Protein AF-A0A8X6SKJ2-F1 (afdb_monomer_lite)

Secondary structure (DSSP, 8-state):
-PPPTT--------HHHHHHT--GGGTT--HHHHHHHEEE-TTS-EEE-SSPPPP------TTT-HHHHHHHHHHHHS--S-IIIIIIGGGHHHHHHHHHHHHHHHHHHTT-----HHHHHHHHHHHTTTT-S---S--------PPPPPTTGGGTT-S--

Sequence (161 aa):
MGIGEDSTNIWRDNWFDKYEKRHQDLNDVTLAQFVANYTVKNDGSYSLRKKPRIIRYRKFDMAQDLNEYKREMVSLHFPFRNEDAEILSELKFIQIYDENENLILSRRKDFESNLDIRKTIEICRCLCRDDDILDNENDQEAANRYPEPDPYQKFISKRES

Organism: Trichonephila clavipes (NCBI:txid2585209)

Radius of gyration: 26.62 Å; chains: 1; bounding box: 74×49×71 Å

Foldseek 3Di:
DDDDPPPPVPPDDDLLSLLLPADPVCQFPASQRCQFFWDQDPVRDIDGDPGGDQDDDDPDDCVPCVLVVLLVLCNGQPGDNHCVPCCVPPNNSVVVCVVCVVSSVVSVVVNDDPPPVVVVVVVVVVVVVVVPPDDDDDDPDPDDDDDDDDPCPVVVPPPDD

pLDDT: mean 79.49, std 17.99, range [36.12, 98.12]

Structure (mmCIF, N/CA/C/O backbone):
data_AF-A0A8X6SKJ2-F1
#
_entry.id   AF-A0A8X6SKJ2-F1
#
loop_
_atom_site.group_PDB
_atom_site.id
_atom_site.type_symbol
_atom_site.label_atom_id
_atom_site.label_alt_id
_atom_site.label_comp_id
_atom_site.label_asym_id
_atom_site.label_entity_id
_atom_site.label_seq_id
_atom_site.pdbx_PDB_ins_code
_atom_site.Cartn_x
_atom_site.Cartn_y
_atom_site.Cartn_z
_atom_site.occupancy
_atom_site.B_iso_or_equiv
_atom_site.auth_seq_id
_atom_site.auth_comp_id
_atom_site.auth_asym_id
_atom_site.auth_atom_id
_atom_site.pdbx_PDB_model_num
ATOM 1 N N . MET A 1 1 ? -44.818 -10.008 -7.808 1.00 39.59 1 MET A N 1
ATOM 2 C CA . MET A 1 1 ? -43.944 -9.169 -8.651 1.00 39.59 1 MET A CA 1
ATOM 3 C C . MET A 1 1 ? -42.536 -9.699 -8.444 1.00 39.59 1 MET A C 1
ATOM 5 O O . MET A 1 1 ? -41.985 -9.501 -7.370 1.00 39.59 1 MET A O 1
ATOM 9 N N . GLY A 1 2 ? -42.071 -10.552 -9.359 1.00 45.00 2 GLY A N 1
ATOM 10 C CA . GLY A 1 2 ? -40.791 -11.253 -9.237 1.00 45.00 2 GLY A CA 1
ATOM 11 C C . GLY A 1 2 ? -39.638 -10.289 -9.478 1.00 45.00 2 GLY A C 1
ATOM 12 O O . GLY A 1 2 ? -39.685 -9.496 -10.416 1.00 45.00 2 GLY A O 1
ATOM 13 N N . ILE A 1 3 ? -38.642 -10.325 -8.601 1.00 49.44 3 ILE A N 1
ATOM 14 C CA . ILE A 1 3 ? -37.379 -9.614 -8.783 1.00 49.44 3 ILE A CA 1
ATOM 15 C C . ILE A 1 3 ? -36.667 -10.347 -9.924 1.00 49.44 3 ILE A C 1
ATOM 17 O O . ILE A 1 3 ? -36.439 -11.548 -9.813 1.00 49.44 3 ILE A O 1
ATOM 21 N N . GLY A 1 4 ? -36.424 -9.663 -11.043 1.00 49.31 4 GLY A N 1
ATOM 22 C CA . GLY A 1 4 ? -35.822 -10.267 -12.230 1.00 49.31 4 GLY A CA 1
ATOM 23 C C . GLY A 1 4 ? -34.482 -10.931 -11.909 1.00 49.31 4 GLY A C 1
ATOM 24 O O . GLY A 1 4 ? -33.598 -10.301 -11.330 1.00 49.31 4 GLY A O 1
ATOM 25 N N . GLU A 1 5 ? -34.344 -12.191 -12.317 1.00 53.31 5 GLU A N 1
ATOM 26 C CA . GLU A 1 5 ? -33.150 -13.039 -12.177 1.00 53.31 5 GLU A CA 1
ATOM 27 C C . GLU A 1 5 ? -31.966 -12.606 -13.072 1.00 53.31 5 GLU A C 1
ATOM 29 O O . GLU A 1 5 ? -30.976 -13.320 -13.169 1.00 53.31 5 GLU A O 1
ATOM 34 N N . ASP A 1 6 ? -32.010 -11.410 -13.669 1.00 49.75 6 ASP A N 1
ATOM 35 C CA . ASP A 1 6 ? -30.975 -10.886 -14.576 1.00 49.75 6 ASP A CA 1
ATOM 36 C C . ASP A 1 6 ? -30.078 -9.814 -13.939 1.00 49.75 6 ASP A C 1
ATOM 38 O O . ASP A 1 6 ? -29.406 -9.041 -14.631 1.00 49.75 6 ASP A O 1
ATOM 42 N N . SER A 1 7 ? -30.016 -9.744 -12.607 1.00 44.91 7 SER A N 1
ATOM 43 C CA . SER A 1 7 ? -29.052 -8.862 -11.946 1.00 44.91 7 SER A CA 1
ATOM 44 C C . SER A 1 7 ? -27.654 -9.478 -12.036 1.00 44.91 7 SER A C 1
ATOM 46 O O . SER A 1 7 ? -27.159 -10.120 -11.109 1.00 44.91 7 SER A O 1
ATOM 48 N N . THR A 1 8 ? -27.005 -9.293 -13.188 1.00 43.97 8 THR A N 1
ATOM 49 C CA . THR A 1 8 ? -25.594 -9.628 -13.405 1.00 43.97 8 THR A CA 1
ATOM 50 C C . THR A 1 8 ? -24.741 -8.592 -12.675 1.00 43.97 8 THR A C 1
ATOM 52 O O . THR A 1 8 ? -24.079 -7.741 -13.265 1.00 43.97 8 THR A O 1
ATOM 55 N N . ASN A 1 9 ? -24.796 -8.634 -11.352 1.00 47.47 9 ASN A N 1
ATOM 56 C CA . ASN A 1 9 ? -23.970 -7.840 -10.465 1.00 47.47 9 ASN A CA 1
ATOM 57 C C . ASN A 1 9 ? -22.545 -8.416 -10.513 1.00 47.47 9 ASN A C 1
ATOM 59 O O . ASN A 1 9 ? -22.114 -9.138 -9.616 1.00 47.47 9 ASN A O 1
ATOM 63 N N . ILE A 1 10 ? -21.813 -8.143 -11.603 1.00 56.91 10 ILE A N 1
ATOM 64 C CA . ILE A 1 10 ? -20.397 -8.505 -11.754 1.00 56.91 10 ILE A CA 1
ATOM 65 C C . ILE A 1 10 ? -19.558 -7.546 -10.895 1.00 56.91 10 ILE A C 1
ATOM 67 O O . ILE A 1 10 ? -18.749 -6.771 -11.404 1.00 56.91 10 ILE A O 1
ATOM 71 N N . TRP A 1 11 ? -19.750 -7.574 -9.578 1.00 61.09 11 TRP A N 1
ATOM 72 C CA . TRP A 1 11 ? -18.826 -6.946 -8.642 1.00 61.09 11 TRP A CA 1
ATOM 73 C C . TRP A 1 11 ? -17.538 -7.765 -8.679 1.00 61.09 11 TRP A C 1
ATOM 75 O O . TRP A 1 11 ? -17.450 -8.848 -8.104 1.00 61.09 11 TRP A O 1
ATOM 85 N N . ARG A 1 12 ? -16.543 -7.305 -9.443 1.00 71.19 12 ARG A N 1
ATOM 86 C CA . ARG A 1 12 ? -15.200 -7.878 -9.355 1.00 71.19 12 ARG A CA 1
ATOM 87 C C . ARG A 1 12 ? -14.496 -7.229 -8.180 1.00 71.19 12 ARG A C 1
ATOM 89 O O . ARG A 1 12 ? -14.238 -6.032 -8.234 1.00 71.19 12 ARG A O 1
ATOM 96 N N . ASP A 1 13 ? -14.118 -8.050 -7.207 1.00 81.75 13 ASP A N 1
ATOM 97 C CA . ASP A 1 13 ? -13.239 -7.647 -6.113 1.00 81.75 13 ASP A CA 1
ATOM 98 C C . ASP A 1 13 ? -12.029 -6.870 -6.658 1.00 81.75 13 ASP A C 1
ATOM 100 O O . ASP A 1 13 ? -11.273 -7.357 -7.526 1.00 81.75 13 ASP A O 1
ATOM 104 N N . ASN A 1 14 ? -11.849 -5.657 -6.145 1.00 86.88 14 ASN A N 1
ATOM 105 C CA . ASN A 1 14 ? -10.694 -4.823 -6.419 1.00 86.88 14 ASN A CA 1
ATOM 106 C C . ASN A 1 14 ? -9.454 -5.379 -5.673 1.00 86.88 14 ASN A C 1
ATOM 108 O O . ASN A 1 14 ? -9.468 -6.475 -5.102 1.00 86.88 14 ASN A O 1
ATOM 112 N N . TRP A 1 15 ? -8.320 -4.680 -5.752 1.00 88.75 15 TRP A N 1
ATOM 113 C CA . TRP A 1 15 ? -7.093 -5.142 -5.092 1.00 88.75 15 TRP A CA 1
ATOM 114 C C . TRP A 1 15 ? -7.124 -5.018 -3.566 1.00 88.75 15 TRP A C 1
ATOM 116 O O . TRP A 1 15 ? -6.500 -5.851 -2.913 1.00 88.75 15 TRP A O 1
ATOM 126 N N . PHE A 1 16 ? -7.859 -4.049 -3.020 1.00 90.81 16 PHE A N 1
ATOM 127 C CA . PHE A 1 16 ? -8.096 -3.906 -1.584 1.00 90.81 16 PHE A CA 1
ATOM 128 C C . PHE A 1 16 ? -8.965 -5.055 -1.082 1.00 90.81 16 PHE A C 1
ATOM 130 O O . PHE A 1 16 ? -8.524 -5.787 -0.208 1.00 90.81 16 PHE A O 1
ATOM 137 N N . ASP A 1 17 ? -10.098 -5.334 -1.732 1.00 91.25 17 ASP A N 1
ATOM 138 C CA . ASP A 1 17 ? -10.998 -6.433 -1.353 1.00 91.25 17 ASP A CA 1
ATOM 139 C C . ASP A 1 17 ? -10.249 -7.774 -1.275 1.00 91.25 17 ASP A C 1
ATOM 141 O O . ASP A 1 17 ? -10.396 -8.547 -0.327 1.00 91.25 17 ASP A O 1
ATOM 145 N N . LYS A 1 18 ? -9.388 -8.043 -2.266 1.00 90.88 18 LYS A N 1
ATOM 146 C CA . LYS A 1 18 ? -8.534 -9.242 -2.300 1.00 90.88 18 LYS A CA 1
ATOM 147 C C . LYS A 1 18 ? -7.482 -9.248 -1.200 1.00 90.88 18 LYS A C 1
ATOM 149 O O . LYS A 1 18 ? -7.157 -10.307 -0.672 1.00 90.88 18 LYS A O 1
ATOM 154 N N . TYR A 1 19 ? -6.914 -8.089 -0.897 1.00 93.94 19 TYR A N 1
ATOM 155 C CA . TYR A 1 19 ? -5.900 -7.946 0.133 1.00 93.94 19 TYR A CA 1
ATOM 156 C C . TYR A 1 19 ? -6.494 -8.092 1.538 1.00 93.94 19 TYR A C 1
ATOM 158 O O . TYR A 1 19 ? -5.905 -8.775 2.371 1.00 93.94 19 TYR A O 1
ATOM 166 N N . GLU A 1 20 ? -7.671 -7.540 1.816 1.00 93.38 20 GLU A N 1
ATOM 167 C CA . GLU A 1 20 ? -8.330 -7.679 3.120 1.00 93.38 20 GLU A CA 1
ATOM 168 C C . GLU A 1 20 ? -8.758 -9.135 3.380 1.00 93.38 20 GLU A C 1
ATOM 170 O O . GLU A 1 20 ? -8.517 -9.682 4.461 1.00 93.38 20 GLU A O 1
ATOM 175 N N . LYS A 1 21 ? -9.255 -9.826 2.340 1.00 90.69 21 LYS A N 1
ATOM 176 C CA . LYS A 1 21 ? -9.635 -11.254 2.364 1.00 90.69 21 LYS A CA 1
ATOM 177 C C . LYS A 1 21 ? -8.447 -12.233 2.282 1.00 90.69 21 LYS A C 1
ATOM 179 O O . LYS A 1 21 ? -8.655 -13.441 2.149 1.00 90.69 21 LYS A O 1
ATOM 184 N N . ARG A 1 22 ? -7.193 -11.761 2.316 1.00 91.75 22 ARG A N 1
ATOM 185 C CA . ARG A 1 22 ? -6.000 -12.624 2.165 1.00 91.75 22 ARG A CA 1
ATOM 186 C C . ARG A 1 22 ? -5.871 -13.662 3.286 1.00 91.75 22 ARG A C 1
ATOM 188 O O . ARG A 1 22 ? -6.356 -13.449 4.394 1.00 91.75 22 ARG A O 1
ATOM 195 N N . HIS A 1 23 ? -5.156 -14.762 3.042 1.00 90.50 23 HIS A N 1
ATOM 196 C CA . HIS A 1 23 ? -4.894 -15.766 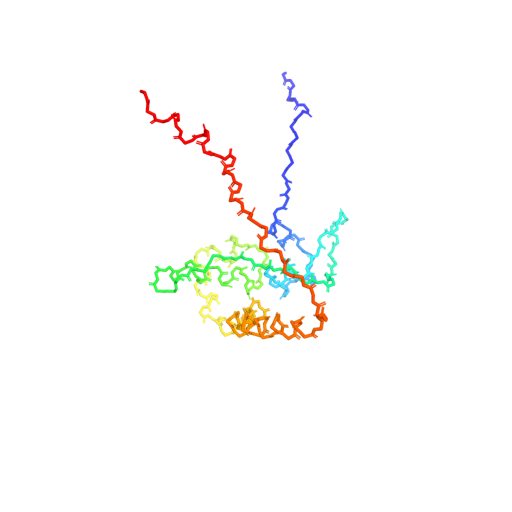4.086 1.00 90.50 23 HIS A CA 1
ATOM 197 C C . HIS A 1 23 ? -4.055 -15.186 5.243 1.00 90.50 23 HIS A C 1
ATOM 199 O O . HIS A 1 23 ? -3.348 -14.193 5.059 1.00 90.50 23 HIS A O 1
ATOM 205 N N . GLN A 1 24 ? -4.136 -15.780 6.438 1.00 88.69 24 GLN A N 1
ATOM 206 C CA . GLN A 1 24 ? -3.433 -15.295 7.639 1.00 88.69 24 GLN A CA 1
ATOM 207 C C . GLN A 1 24 ? -1.909 -15.300 7.486 1.00 88.69 24 GLN A C 1
ATOM 209 O O . GLN A 1 24 ? -1.252 -14.379 7.960 1.00 88.69 24 GLN A O 1
ATOM 214 N N . ASP A 1 25 ? -1.366 -16.236 6.708 1.00 90.19 25 ASP A N 1
ATOM 215 C CA . ASP A 1 25 ? 0.076 -16.327 6.426 1.00 90.19 25 ASP A CA 1
ATOM 216 C C . ASP A 1 25 ? 0.636 -15.106 5.677 1.00 90.19 25 ASP A C 1
ATOM 218 O O . ASP A 1 25 ? 1.845 -14.919 5.600 1.00 90.19 25 ASP A O 1
ATOM 222 N N . LEU A 1 26 ? -0.236 -14.266 5.106 1.00 91.31 26 LEU A N 1
ATOM 223 C CA . LEU A 1 26 ? 0.135 -13.041 4.397 1.00 91.31 26 LEU A CA 1
ATOM 224 C C . LEU A 1 26 ? -0.105 -11.779 5.243 1.00 91.31 26 LEU A C 1
ATOM 226 O O . LEU A 1 26 ? -0.179 -10.685 4.687 1.00 91.31 26 LEU A O 1
ATOM 230 N N . ASN A 1 27 ? -0.255 -11.903 6.567 1.00 92.12 27 ASN A N 1
ATOM 231 C CA . ASN A 1 27 ? -0.483 -10.770 7.474 1.00 92.12 27 ASN A CA 1
ATOM 232 C C . ASN A 1 27 ? 0.588 -9.683 7.355 1.00 92.12 27 ASN A C 1
ATOM 234 O O . ASN A 1 27 ? 0.232 -8.511 7.255 1.00 92.12 27 ASN A O 1
ATOM 238 N N . ASP A 1 28 ? 1.857 -10.082 7.281 1.00 93.50 28 ASP A N 1
ATOM 239 C CA . ASP A 1 28 ? 3.005 -9.166 7.297 1.00 93.50 28 ASP A CA 1
ATOM 240 C C . ASP A 1 28 ? 3.326 -8.547 5.927 1.00 93.50 28 ASP A C 1
ATOM 242 O O . ASP A 1 28 ? 4.202 -7.688 5.809 1.00 93.50 28 ASP A O 1
ATOM 246 N N . VAL A 1 29 ? 2.626 -8.981 4.876 1.00 94.62 29 VAL A N 1
ATOM 247 C CA . VAL A 1 29 ? 2.800 -8.473 3.514 1.00 94.62 29 VAL A CA 1
ATOM 248 C C . VAL A 1 29 ? 2.011 -7.179 3.365 1.00 94.62 29 VAL A C 1
ATOM 250 O O . VAL A 1 29 ? 0.829 -7.143 3.694 1.00 94.62 29 VAL A O 1
ATOM 253 N N . THR A 1 30 ? 2.637 -6.131 2.825 1.00 96.50 30 THR A N 1
ATOM 254 C CA . THR A 1 30 ? 1.947 -4.855 2.574 1.00 96.50 30 THR A CA 1
ATOM 255 C C . THR A 1 30 ? 1.070 -4.920 1.324 1.00 96.50 30 THR A C 1
ATOM 257 O O . THR A 1 30 ? 1.272 -5.772 0.454 1.00 96.50 30 THR A O 1
ATOM 260 N N . LEU A 1 31 ? 0.144 -3.970 1.165 1.00 95.44 31 LEU A N 1
ATOM 261 C CA . LEU A 1 31 ? -0.692 -3.886 -0.036 1.00 95.44 31 LEU A CA 1
ATOM 262 C C . LEU A 1 31 ? 0.156 -3.786 -1.316 1.00 95.44 31 LEU A C 1
ATOM 264 O O . LEU A 1 31 ? -0.090 -4.514 -2.279 1.00 95.44 31 LEU A O 1
ATOM 268 N N . ALA A 1 32 ? 1.197 -2.946 -1.322 1.00 94.69 32 ALA A N 1
ATOM 269 C CA . ALA A 1 32 ? 2.089 -2.810 -2.473 1.00 94.69 32 ALA A CA 1
ATOM 270 C C . ALA A 1 32 ? 2.797 -4.133 -2.816 1.00 94.69 32 ALA A C 1
ATOM 272 O O . ALA A 1 32 ? 2.802 -4.568 -3.968 1.00 94.69 32 ALA A O 1
ATOM 273 N N . GLN A 1 33 ? 3.341 -4.830 -1.817 1.00 94.50 33 GLN A N 1
ATOM 274 C CA . GLN A 1 33 ? 3.982 -6.130 -2.024 1.00 94.50 33 GLN A CA 1
ATOM 275 C C . GLN A 1 33 ? 2.989 -7.183 -2.517 1.00 94.50 33 GLN A C 1
ATOM 277 O O . GLN A 1 33 ? 3.315 -7.963 -3.414 1.00 94.50 33 GLN A O 1
ATOM 282 N N . PHE A 1 34 ? 1.773 -7.184 -1.974 1.00 94.75 34 PHE A N 1
ATOM 283 C CA . PHE A 1 34 ? 0.715 -8.096 -2.376 1.00 94.75 34 PHE A CA 1
ATOM 284 C C . PHE A 1 34 ? 0.333 -7.899 -3.850 1.00 94.75 34 PHE A C 1
ATOM 286 O O . PHE A 1 34 ? 0.392 -8.839 -4.645 1.00 94.75 34 PHE A O 1
ATOM 293 N N . VAL A 1 35 ? 0.023 -6.664 -4.249 1.00 92.94 35 VAL A N 1
ATOM 294 C CA . VAL A 1 35 ? -0.390 -6.328 -5.621 1.00 92.94 35 VAL A CA 1
ATOM 295 C C . VAL A 1 35 ? 0.736 -6.569 -6.630 1.00 92.94 35 VAL A C 1
ATOM 297 O O . VAL A 1 35 ? 0.489 -7.062 -7.739 1.00 92.94 35 VAL A O 1
ATOM 300 N N . ALA A 1 36 ? 1.979 -6.258 -6.256 1.00 93.12 36 ALA A N 1
ATOM 301 C CA . ALA A 1 36 ? 3.133 -6.452 -7.122 1.00 93.12 36 ALA A CA 1
ATOM 302 C C . ALA A 1 36 ? 3.461 -7.932 -7.317 1.00 93.12 36 ALA A C 1
ATOM 304 O O . ALA A 1 36 ? 3.684 -8.357 -8.451 1.00 93.12 36 ALA A O 1
ATOM 305 N N . ASN A 1 37 ? 3.476 -8.719 -6.238 1.00 93.25 37 ASN A N 1
ATOM 306 C CA . ASN A 1 37 ? 4.076 -10.051 -6.247 1.00 93.25 37 ASN A CA 1
ATOM 307 C C . ASN A 1 37 ? 3.068 -11.193 -6.328 1.00 93.25 37 ASN A C 1
ATOM 309 O O . ASN A 1 37 ? 3.459 -12.281 -6.736 1.00 93.25 37 ASN A O 1
ATOM 313 N N . TYR A 1 38 ? 1.790 -10.990 -6.004 1.00 92.19 38 TYR A N 1
ATOM 314 C CA . TYR A 1 38 ? 0.829 -12.090 -5.903 1.00 92.19 38 TYR A CA 1
ATOM 315 C C . TYR A 1 38 ? -0.217 -12.071 -7.018 1.00 92.19 38 TYR A C 1
ATOM 317 O O . TYR A 1 38 ? -0.604 -11.036 -7.573 1.00 92.19 38 TYR A O 1
ATOM 325 N N . THR A 1 39 ? -0.665 -13.269 -7.387 1.00 88.69 39 THR A N 1
ATOM 326 C CA . THR A 1 39 ? -1.832 -13.495 -8.245 1.00 88.69 39 THR A CA 1
ATOM 327 C C . THR A 1 39 ? -2.857 -14.291 -7.465 1.00 88.69 39 THR A C 1
ATOM 329 O O . THR A 1 39 ? -2.501 -15.294 -6.848 1.00 88.69 39 THR A O 1
ATOM 332 N N . VAL A 1 40 ? -4.111 -13.850 -7.528 1.00 84.69 40 VAL A N 1
ATOM 333 C CA . VAL A 1 40 ? -5.254 -14.582 -6.983 1.00 84.69 40 VAL A CA 1
ATOM 334 C C . VAL A 1 40 ? -5.717 -15.580 -8.033 1.00 84.69 40 VAL A C 1
ATOM 336 O O . VAL A 1 40 ? -5.977 -15.192 -9.176 1.00 84.69 40 VAL A O 1
ATOM 339 N N . LYS A 1 41 ? -5.766 -16.857 -7.666 1.00 84.06 41 LYS A N 1
ATOM 340 C CA . LYS A 1 41 ? -6.330 -17.919 -8.497 1.00 84.06 41 LYS A CA 1
ATOM 341 C C . LYS A 1 41 ? -7.840 -18.030 -8.266 1.00 84.06 41 LYS A C 1
ATOM 343 O O . LYS A 1 41 ? -8.376 -17.496 -7.300 1.00 84.06 41 LYS A O 1
ATOM 348 N N . ASN A 1 42 ? -8.527 -18.747 -9.154 1.00 77.94 42 ASN A N 1
ATOM 349 C CA . ASN A 1 42 ? -9.983 -18.924 -9.080 1.00 77.94 42 ASN A CA 1
ATOM 350 C C . ASN A 1 42 ? -10.437 -19.698 -7.830 1.00 77.94 42 ASN A C 1
ATOM 352 O O . ASN A 1 42 ? -11.582 -19.563 -7.420 1.00 77.94 42 ASN A O 1
ATOM 356 N N . ASP A 1 43 ? -9.545 -20.488 -7.230 1.00 79.69 43 ASP A N 1
ATOM 357 C CA . ASP A 1 43 ? -9.767 -21.220 -5.978 1.00 79.69 43 ASP A CA 1
ATOM 358 C C . ASP A 1 43 ? -9.575 -20.344 -4.721 1.00 79.69 43 ASP A C 1
ATOM 360 O O . ASP A 1 43 ? -9.675 -20.842 -3.604 1.00 79.69 43 ASP A O 1
ATOM 364 N N . GLY A 1 44 ? -9.271 -19.049 -4.884 1.00 75.94 44 GLY A N 1
ATOM 365 C CA . GLY A 1 44 ? -8.961 -18.134 -3.784 1.00 75.94 44 GLY A CA 1
ATOM 366 C C . GLY A 1 44 ? -7.538 -18.274 -3.234 1.00 75.94 44 GLY A C 1
ATOM 367 O O . GLY A 1 44 ? -7.162 -17.530 -2.330 1.00 75.94 44 GLY A O 1
ATOM 368 N N . SER A 1 45 ? -6.721 -19.181 -3.781 1.00 84.06 45 SER A N 1
ATOM 369 C CA . SER A 1 45 ? -5.320 -19.320 -3.388 1.00 84.06 45 SER A CA 1
ATOM 370 C C . SER A 1 45 ? -4.445 -18.221 -3.996 1.00 84.06 45 SER A C 1
ATOM 372 O O . SER A 1 45 ? -4.716 -17.673 -5.072 1.00 84.06 45 SER A O 1
ATOM 374 N N . TYR A 1 46 ? -3.349 -17.916 -3.303 1.00 87.00 46 TYR A N 1
ATOM 375 C CA . TYR A 1 46 ? -2.376 -16.913 -3.716 1.00 87.00 46 TYR A CA 1
ATOM 376 C C . TYR A 1 46 ? -1.094 -17.593 -4.192 1.00 87.00 46 TYR A C 1
ATOM 378 O O . TYR A 1 46 ? -0.563 -18.482 -3.532 1.00 87.00 46 TYR A O 1
ATOM 386 N N . SER A 1 47 ? -0.569 -17.162 -5.338 1.00 88.94 47 SER A N 1
ATOM 387 C CA . SER A 1 47 ? 0.735 -17.617 -5.834 1.00 88.94 47 SER A CA 1
ATOM 388 C C . SER A 1 47 ? 1.637 -16.446 -6.189 1.00 88.94 47 SER A C 1
ATOM 390 O O . SER A 1 47 ? 1.180 -15.482 -6.815 1.00 88.94 47 SER A O 1
ATOM 392 N N . LEU A 1 48 ? 2.921 -16.573 -5.851 1.00 91.12 48 LEU A N 1
ATOM 393 C CA . LEU A 1 48 ? 3.961 -15.625 -6.235 1.00 91.12 48 LEU A CA 1
ATOM 394 C C . LEU A 1 48 ? 4.135 -15.580 -7.758 1.00 91.12 48 LEU A C 1
ATOM 396 O O . LEU A 1 48 ? 4.126 -16.598 -8.454 1.00 91.12 48 LEU A O 1
ATOM 400 N N . ARG A 1 49 ? 4.298 -14.372 -8.285 1.00 89.62 49 ARG A N 1
ATOM 401 C CA . ARG A 1 49 ? 4.567 -14.107 -9.695 1.00 89.62 49 ARG A CA 1
ATOM 402 C C . ARG A 1 49 ? 6.044 -14.337 -9.992 1.00 89.62 49 ARG A C 1
ATOM 404 O O . ARG A 1 49 ? 6.909 -13.958 -9.214 1.00 89.62 49 ARG A O 1
ATOM 411 N N . LYS A 1 50 ? 6.332 -14.843 -11.195 1.00 88.88 50 LYS A N 1
ATOM 412 C CA . LYS A 1 50 ? 7.705 -14.898 -11.731 1.00 88.88 50 LYS A CA 1
ATOM 413 C C . LYS A 1 50 ? 8.285 -13.508 -12.015 1.00 88.88 50 LYS A C 1
ATOM 415 O O . LYS A 1 50 ? 9.492 -13.324 -11.951 1.00 88.88 50 LYS A O 1
ATOM 420 N N . LYS A 1 51 ? 7.428 -12.550 -12.380 1.00 87.62 51 LYS A N 1
ATOM 421 C CA . LYS A 1 51 ? 7.780 -11.147 -12.627 1.00 87.62 51 LYS A CA 1
ATOM 422 C C . LYS A 1 51 ? 6.804 -10.245 -11.858 1.00 87.62 51 LYS A C 1
ATOM 424 O O . LYS A 1 51 ? 5.597 -10.369 -12.106 1.00 87.62 51 LYS A O 1
ATOM 429 N N . PRO A 1 52 ? 7.284 -9.379 -10.948 1.00 88.38 52 PRO A N 1
ATOM 430 C CA . PRO A 1 52 ? 6.433 -8.435 -10.231 1.00 88.38 52 PRO A CA 1
ATOM 431 C C . PRO A 1 52 ? 5.731 -7.450 -11.171 1.00 88.38 52 PRO A C 1
ATOM 433 O O . PRO A 1 52 ? 6.230 -7.133 -12.254 1.00 88.38 52 PRO A O 1
ATOM 436 N N . ARG A 1 53 ? 4.562 -6.955 -10.763 1.00 88.31 53 ARG A N 1
ATOM 437 C CA . ARG A 1 53 ? 3.855 -5.880 -11.469 1.00 88.31 53 ARG A CA 1
ATOM 438 C C . ARG A 1 53 ? 4.398 -4.517 -11.061 1.00 88.31 53 ARG A C 1
ATOM 440 O O . ARG A 1 53 ? 4.664 -4.275 -9.889 1.00 88.31 53 ARG A O 1
ATOM 447 N N . ILE A 1 54 ? 4.473 -3.614 -12.035 1.00 85.06 54 ILE A N 1
ATOM 448 C CA . ILE A 1 54 ? 4.721 -2.195 -11.781 1.00 85.06 54 ILE A CA 1
ATOM 449 C C . ILE A 1 54 ? 3.461 -1.603 -11.152 1.00 85.06 54 ILE A C 1
ATOM 451 O O . ILE A 1 54 ? 2.373 -1.711 -11.723 1.00 85.06 54 ILE A O 1
ATOM 455 N N . ILE A 1 55 ? 3.620 -0.961 -9.999 1.00 85.19 55 ILE A N 1
ATOM 456 C CA . ILE A 1 55 ? 2.551 -0.220 -9.333 1.00 85.19 55 ILE A CA 1
ATOM 457 C C . ILE A 1 55 ? 2.713 1.258 -9.674 1.00 85.19 55 ILE A C 1
ATOM 459 O O . ILE A 1 55 ? 3.820 1.793 -9.678 1.00 85.19 55 ILE A O 1
ATOM 463 N N . ARG A 1 56 ? 1.598 1.914 -9.995 1.00 82.12 56 ARG A N 1
ATOM 464 C CA . ARG A 1 56 ? 1.522 3.363 -10.187 1.00 82.12 56 ARG A CA 1
ATOM 465 C C . ARG A 1 56 ? 0.544 3.912 -9.163 1.00 82.12 56 ARG A C 1
ATOM 467 O O . ARG A 1 56 ? -0.557 3.387 -9.042 1.00 82.12 56 ARG A O 1
ATOM 474 N N . TYR A 1 57 ? 0.956 4.953 -8.463 1.00 81.81 57 TYR A N 1
ATOM 475 C CA . TYR A 1 57 ? 0.159 5.637 -7.454 1.00 81.81 57 TYR A CA 1
ATOM 476 C C . TYR A 1 57 ? 0.349 7.149 -7.593 1.00 81.81 57 TYR A C 1
ATOM 478 O O . TYR A 1 57 ? 1.181 7.611 -8.389 1.00 81.81 57 TYR A O 1
ATOM 486 N N . ARG A 1 58 ? -0.476 7.923 -6.888 1.00 81.81 58 ARG A N 1
ATOM 487 C CA . ARG A 1 58 ? -0.492 9.375 -7.030 1.00 81.81 58 ARG A CA 1
ATOM 488 C C . ARG A 1 58 ? 0.624 9.952 -6.173 1.00 81.81 58 ARG A C 1
ATOM 490 O O . ARG A 1 58 ? 0.600 9.848 -4.966 1.00 81.81 58 ARG A O 1
ATOM 497 N N . LYS A 1 59 ? 1.601 10.614 -6.786 1.00 81.81 59 LYS A N 1
ATOM 498 C CA . LYS A 1 59 ? 2.676 11.265 -6.026 1.00 81.81 59 LYS A CA 1
ATOM 499 C C . LYS A 1 59 ? 2.159 12.547 -5.374 1.00 81.81 59 LYS A C 1
ATOM 501 O O . LYS A 1 59 ? 2.268 13.613 -5.975 1.00 81.81 59 LYS A O 1
ATOM 506 N N . PHE A 1 60 ? 1.566 12.429 -4.191 1.00 85.62 60 PHE A N 1
ATOM 507 C CA . PHE A 1 60 ? 1.200 13.587 -3.381 1.00 85.62 60 PHE A CA 1
ATOM 508 C C . PHE A 1 60 ? 2.453 14.351 -2.951 1.00 85.62 60 PHE A C 1
ATOM 510 O O . PHE A 1 60 ? 3.469 13.754 -2.585 1.00 85.62 60 PHE A O 1
ATOM 517 N N . ASP A 1 61 ? 2.379 15.676 -3.033 1.00 82.81 61 ASP A N 1
ATOM 518 C CA . ASP A 1 61 ? 3.440 16.559 -2.568 1.00 82.81 61 ASP A CA 1
ATOM 519 C C . ASP A 1 61 ? 3.323 16.708 -1.046 1.00 82.81 61 ASP A C 1
ATOM 521 O O . ASP A 1 61 ? 2.273 17.099 -0.53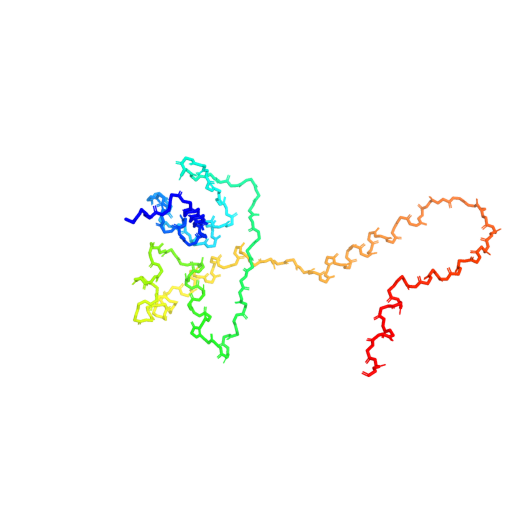8 1.00 82.81 61 ASP A O 1
ATOM 525 N N . MET A 1 62 ? 4.399 16.418 -0.312 1.00 84.38 62 MET A N 1
ATOM 526 C CA . MET A 1 62 ? 4.428 16.547 1.149 1.00 84.38 62 MET A CA 1
ATOM 527 C C . MET A 1 62 ? 4.170 17.982 1.630 1.00 84.38 62 MET A C 1
ATOM 529 O O . MET A 1 62 ? 3.670 18.167 2.736 1.00 84.38 62 MET A O 1
ATOM 533 N N . ALA A 1 63 ? 4.513 18.992 0.827 1.00 83.31 63 ALA A N 1
ATOM 534 C CA . ALA A 1 63 ? 4.332 20.396 1.177 1.00 83.31 63 ALA A CA 1
ATOM 535 C C . ALA A 1 63 ? 2.888 20.879 0.975 1.00 83.31 63 ALA A C 1
ATOM 537 O O . ALA A 1 63 ? 2.467 21.817 1.649 1.00 83.31 63 ALA A O 1
ATOM 538 N N . GLN A 1 64 ? 2.141 20.258 0.056 1.00 87.19 64 GLN A N 1
ATOM 539 C CA . GLN A 1 64 ? 0.770 20.664 -0.276 1.00 87.19 64 GLN A CA 1
ATOM 540 C C . GLN A 1 64 ? -0.273 19.760 0.390 1.00 87.19 64 GLN A C 1
ATOM 542 O O . GLN A 1 64 ? -1.241 20.258 0.956 1.00 87.19 64 GLN A O 1
ATOM 547 N N . ASP A 1 65 ? -0.040 18.446 0.384 1.00 91.81 65 ASP A N 1
ATOM 548 C CA . ASP A 1 65 ? -1.021 17.422 0.746 1.00 91.81 65 ASP A CA 1
ATOM 549 C C . ASP A 1 65 ? -0.446 16.423 1.770 1.00 91.81 65 ASP A C 1
ATOM 551 O O . ASP A 1 65 ? -0.473 15.206 1.572 1.00 91.81 65 ASP A O 1
ATOM 555 N N . LEU A 1 66 ? 0.088 16.923 2.891 1.00 92.44 66 LEU A N 1
ATOM 556 C CA . LEU A 1 66 ? 0.784 16.095 3.890 1.00 92.44 66 LEU A CA 1
ATOM 557 C C . LEU A 1 66 ? -0.059 14.913 4.400 1.00 92.44 66 LEU A C 1
ATOM 559 O O . LEU A 1 66 ? 0.449 13.799 4.524 1.00 92.44 66 LEU A O 1
ATOM 563 N N . ASN A 1 67 ? -1.344 15.132 4.688 1.00 94.06 67 ASN A N 1
ATOM 564 C CA . ASN A 1 67 ? -2.217 14.070 5.198 1.00 94.06 67 ASN A CA 1
ATOM 565 C C . ASN A 1 67 ? -2.489 12.996 4.141 1.00 94.06 67 ASN A C 1
ATOM 567 O O . ASN A 1 67 ? -2.466 11.810 4.460 1.00 94.06 67 ASN A O 1
ATOM 571 N N . GLU A 1 68 ? -2.700 13.394 2.886 1.00 94.06 68 GLU A N 1
ATOM 572 C CA . GLU A 1 68 ? -2.907 12.457 1.777 1.00 94.06 68 GLU A CA 1
ATOM 573 C C . GLU A 1 68 ? -1.643 11.637 1.521 1.00 94.06 68 GLU A C 1
ATOM 575 O O . GLU A 1 68 ? -1.722 10.422 1.349 1.00 94.06 68 GLU A O 1
ATOM 580 N N . TYR A 1 69 ? -0.476 12.285 1.589 1.00 94.38 69 TYR A N 1
ATOM 581 C CA . TYR A 1 69 ? 0.815 11.616 1.524 1.00 94.38 69 TYR A CA 1
ATOM 582 C C . TYR A 1 69 ? 0.960 10.573 2.640 1.00 94.38 69 TYR A C 1
ATOM 584 O O . TYR A 1 69 ? 1.205 9.404 2.349 1.00 94.38 69 TYR A O 1
ATOM 592 N N . LYS A 1 70 ? 0.754 10.952 3.911 1.00 95.56 70 LYS A N 1
ATOM 593 C CA . LYS A 1 70 ? 0.856 10.012 5.043 1.00 95.56 70 LYS A CA 1
ATOM 594 C C . LYS A 1 70 ? -0.125 8.848 4.895 1.00 95.56 70 LYS A C 1
ATOM 596 O O . LYS A 1 70 ? 0.275 7.695 5.051 1.00 95.56 70 LYS A O 1
ATOM 601 N N . ARG A 1 71 ? -1.382 9.134 4.536 1.00 96.31 71 ARG A N 1
ATOM 602 C CA . ARG A 1 71 ? -2.415 8.114 4.313 1.00 96.31 71 ARG A CA 1
ATOM 603 C C . ARG A 1 71 ? -1.998 7.131 3.226 1.00 96.31 71 ARG A C 1
ATOM 605 O O . ARG A 1 71 ? -2.062 5.925 3.447 1.00 96.31 71 ARG A O 1
ATOM 612 N N . GLU A 1 72 ? -1.547 7.626 2.076 1.00 94.50 72 GLU A N 1
ATOM 613 C CA . GLU A 1 72 ? -1.104 6.778 0.966 1.00 94.50 72 GLU A CA 1
ATOM 614 C C . GLU A 1 72 ? 0.113 5.928 1.359 1.00 94.50 72 GLU A C 1
ATOM 616 O O . GLU A 1 72 ? 0.137 4.725 1.097 1.00 94.50 72 GLU A O 1
ATOM 621 N N . MET A 1 73 ? 1.100 6.518 2.039 1.00 95.00 73 MET A N 1
ATOM 622 C CA . MET A 1 73 ? 2.305 5.808 2.471 1.00 95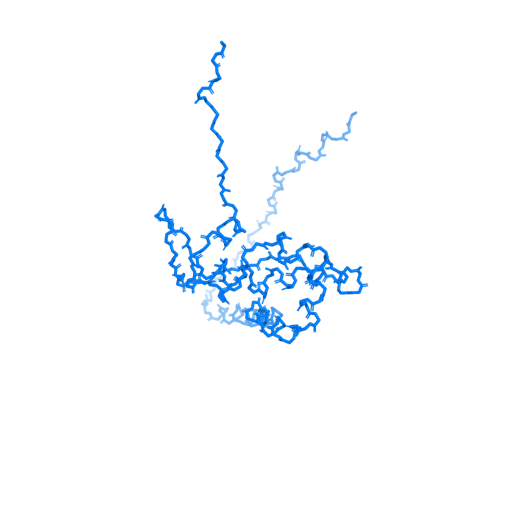.00 73 MET A CA 1
ATOM 623 C C . MET A 1 73 ? 1.992 4.662 3.433 1.00 95.00 73 MET A C 1
ATOM 625 O O . MET A 1 73 ? 2.511 3.557 3.258 1.00 95.00 73 MET A O 1
ATOM 629 N N . VAL A 1 74 ? 1.112 4.895 4.407 1.00 96.94 74 VAL A N 1
ATOM 630 C CA . VAL A 1 74 ? 0.661 3.852 5.335 1.00 96.94 74 VAL A CA 1
ATOM 631 C C . VAL A 1 74 ? -0.126 2.778 4.583 1.00 96.94 74 VAL A C 1
ATOM 633 O O . VAL A 1 74 ? 0.198 1.599 4.690 1.00 96.94 74 VAL A O 1
ATOM 636 N N . SER A 1 75 ? -1.078 3.167 3.736 1.00 95.75 75 SER A N 1
ATOM 637 C CA . SER A 1 75 ? -1.927 2.219 2.997 1.00 95.75 75 SER A CA 1
ATOM 638 C C . SER A 1 75 ? -1.135 1.350 2.008 1.00 95.75 75 SER A C 1
ATOM 640 O O . SER A 1 75 ? -1.505 0.217 1.726 1.00 95.75 75 SER A O 1
ATOM 642 N N . LEU A 1 76 ? -0.012 1.826 1.465 1.00 95.25 76 LEU A N 1
ATOM 643 C CA . LEU A 1 76 ? 0.806 1.033 0.538 1.00 95.25 76 LEU A CA 1
ATOM 644 C C . LEU A 1 76 ? 1.886 0.194 1.235 1.00 95.25 76 LEU A C 1
ATOM 646 O O . LEU A 1 76 ? 2.162 -0.939 0.813 1.00 95.25 76 LEU A O 1
ATOM 650 N N . HIS A 1 77 ? 2.522 0.743 2.273 1.00 96.25 77 HIS A N 1
ATOM 651 C CA . HIS A 1 77 ? 3.779 0.221 2.825 1.00 96.25 77 HIS A CA 1
ATOM 652 C C . HIS A 1 77 ? 3.698 -0.215 4.296 1.00 96.25 77 HIS A C 1
ATOM 654 O O . HIS A 1 77 ? 4.702 -0.667 4.863 1.00 96.25 77 HIS A O 1
ATOM 660 N N . PHE A 1 78 ? 2.511 -0.164 4.898 1.00 96.94 78 PHE A N 1
ATOM 661 C CA . PHE A 1 78 ? 2.228 -0.736 6.207 1.00 96.94 78 PHE A CA 1
ATOM 662 C C . PHE A 1 78 ? 1.219 -1.897 6.081 1.00 96.94 78 PHE A C 1
ATOM 664 O O . PHE A 1 78 ? 0.281 -1.807 5.286 1.00 96.94 78 PHE A O 1
ATOM 671 N N . PRO A 1 79 ? 1.417 -3.029 6.780 1.00 96.94 79 PRO A N 1
ATOM 672 C CA . PRO A 1 79 ? 0.455 -4.127 6.775 1.00 96.94 79 PRO A CA 1
ATOM 673 C C . PRO A 1 79 ? -0.800 -3.757 7.580 1.00 96.94 79 PRO A C 1
ATOM 675 O O . PRO A 1 79 ? -0.700 -3.182 8.657 1.00 96.94 79 PRO A O 1
ATOM 678 N N . PHE A 1 80 ? -1.977 -4.115 7.070 1.00 96.44 80 PHE A N 1
ATOM 679 C CA . PHE A 1 80 ? -3.274 -3.911 7.733 1.00 96.44 80 PHE A CA 1
ATOM 680 C C . PHE A 1 80 ? -4.268 -4.978 7.271 1.00 96.44 80 PHE A C 1
ATOM 682 O O . PHE A 1 80 ? -4.058 -5.612 6.227 1.00 96.44 80 PHE A O 1
ATOM 689 N N . ARG A 1 81 ? -5.339 -5.212 8.031 1.00 94.88 81 ARG A N 1
ATOM 690 C CA . ARG A 1 81 ? -6.414 -6.141 7.656 1.00 94.88 81 ARG A CA 1
ATOM 691 C C . ARG A 1 81 ? -7.636 -5.441 7.097 1.00 94.88 81 ARG A C 1
ATOM 693 O O . ARG A 1 81 ? -8.196 -5.961 6.138 1.00 94.88 81 ARG A O 1
ATOM 700 N N . ASN A 1 82 ? -7.994 -4.294 7.653 1.00 95.00 82 ASN A N 1
ATOM 701 C CA . ASN A 1 82 ? -9.077 -3.461 7.164 1.00 95.00 82 ASN A CA 1
ATOM 702 C C . ASN A 1 82 ? -8.660 -1.985 7.143 1.00 95.00 82 ASN A C 1
ATOM 704 O O . ASN A 1 82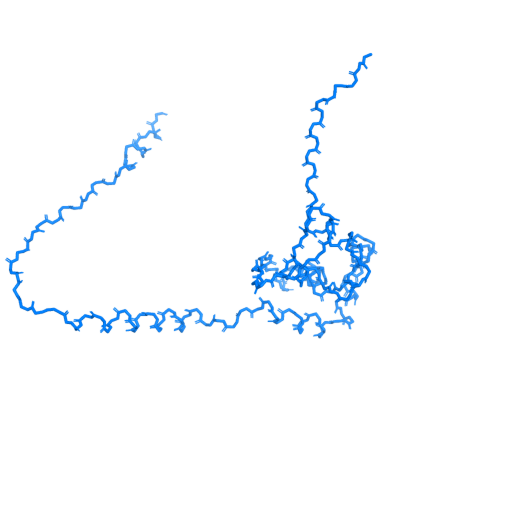 ? -8.321 -1.418 8.183 1.00 95.00 82 ASN A O 1
ATOM 708 N N . GLU A 1 83 ? -8.661 -1.375 5.957 1.00 95.62 83 GLU A N 1
ATOM 709 C CA . GLU A 1 83 ? -8.187 0.001 5.766 1.00 95.62 83 GLU A CA 1
ATOM 710 C C . GLU A 1 83 ? -9.028 0.989 6.584 1.00 95.62 83 GLU A C 1
ATOM 712 O O . GLU A 1 83 ? -8.485 1.822 7.314 1.00 95.62 83 GLU A O 1
ATOM 717 N N . ASP A 1 84 ? -10.353 0.843 6.534 1.00 94.69 84 ASP A N 1
ATOM 718 C CA . ASP A 1 84 ? -11.286 1.733 7.222 1.00 94.69 84 ASP A CA 1
ATOM 719 C C . ASP A 1 84 ? -11.054 1.746 8.739 1.00 94.69 84 ASP A C 1
ATOM 721 O O . ASP A 1 84 ? -10.919 2.809 9.346 1.00 94.69 84 ASP A O 1
ATOM 725 N N . ALA A 1 85 ? -10.971 0.573 9.367 1.00 95.69 85 ALA A N 1
ATOM 726 C CA . ALA A 1 85 ? -10.877 0.447 10.818 1.00 95.69 85 ALA A CA 1
ATOM 727 C C . ALA A 1 85 ? -9.469 0.724 11.369 1.00 95.69 85 ALA A C 1
ATOM 729 O O . ALA A 1 85 ? -9.331 1.302 12.458 1.00 95.69 85 ALA A O 1
ATOM 730 N N . GLU A 1 86 ? -8.424 0.295 10.659 1.00 96.38 86 GLU A N 1
ATOM 731 C CA . GLU A 1 86 ? -7.044 0.348 11.157 1.00 96.38 86 GLU A CA 1
ATOM 732 C C . GLU A 1 86 ? -6.283 1.584 10.686 1.00 96.38 86 GLU A C 1
ATOM 734 O O . GLU A 1 86 ? -5.459 2.097 11.438 1.00 96.38 86 GLU A O 1
ATOM 739 N N . ILE A 1 87 ? -6.565 2.082 9.480 1.00 95.44 87 ILE A N 1
ATOM 740 C CA . ILE A 1 87 ? -5.814 3.185 8.871 1.00 95.44 87 ILE A CA 1
ATOM 741 C C . ILE A 1 87 ? -6.623 4.487 8.891 1.00 95.44 87 ILE A C 1
ATOM 743 O O . ILE A 1 87 ? -6.116 5.518 9.340 1.00 95.44 87 ILE A O 1
ATOM 747 N N . LEU A 1 88 ? -7.870 4.464 8.410 1.00 95.00 88 LEU A N 1
ATOM 748 C CA . LEU A 1 88 ? -8.654 5.684 8.164 1.00 95.00 88 LEU A CA 1
ATOM 749 C C . LEU A 1 88 ? -9.400 6.191 9.397 1.00 95.00 88 LEU A C 1
ATOM 751 O O . LEU A 1 88 ? -9.502 7.406 9.593 1.00 95.00 88 LEU A O 1
ATOM 755 N N . SER A 1 89 ? -9.907 5.278 10.228 1.00 95.00 89 SER A N 1
ATOM 756 C CA . SER A 1 89 ? -10.634 5.602 11.454 1.00 95.00 89 SER A CA 1
ATOM 757 C C . SER A 1 89 ? -9.827 6.568 12.307 1.00 95.00 89 SER A C 1
ATOM 759 O O . SER A 1 89 ? -8.663 6.308 12.595 1.00 95.00 89 SER A O 1
ATOM 761 N N . GLU A 1 90 ? -10.453 7.667 12.732 1.00 93.88 90 GLU A N 1
ATOM 762 C CA . GLU A 1 90 ? -9.848 8.666 13.630 1.00 93.88 90 GLU A CA 1
ATOM 763 C C . GLU A 1 90 ? -8.497 9.223 13.137 1.00 93.88 90 GLU A C 1
ATOM 765 O O . GLU A 1 90 ? -7.697 9.706 13.930 1.00 93.88 90 GLU A O 1
ATOM 770 N N . LEU A 1 91 ? -8.236 9.171 11.822 1.00 93.62 91 LEU A N 1
ATOM 771 C CA . LEU A 1 91 ? -6.965 9.592 11.224 1.00 93.62 91 LEU A CA 1
ATOM 772 C C . LEU A 1 91 ? -5.745 8.831 11.782 1.00 93.62 91 LEU A C 1
ATOM 774 O O . LEU A 1 91 ? -4.639 9.378 11.824 1.00 93.62 91 LEU A O 1
ATOM 778 N N . LYS A 1 92 ? -5.921 7.558 12.173 1.00 96.56 92 LYS A N 1
ATOM 779 C CA . LYS A 1 92 ? -4.852 6.686 12.701 1.00 96.56 92 LYS A CA 1
ATOM 780 C C . LYS A 1 92 ? -3.606 6.657 11.820 1.00 96.56 92 LYS A C 1
ATOM 782 O O . LYS A 1 92 ? -2.499 6.563 12.343 1.00 96.56 92 LYS A O 1
ATOM 787 N N . PHE A 1 93 ? -3.754 6.807 10.502 1.00 97.25 93 PHE A N 1
ATOM 788 C CA . PHE A 1 93 ? -2.631 6.898 9.569 1.00 97.25 93 PHE A CA 1
ATOM 789 C C . PHE A 1 93 ? -1.597 7.974 9.937 1.00 97.25 93 PHE A C 1
ATOM 791 O O . PHE A 1 93 ? -0.425 7.794 9.622 1.00 97.25 93 PHE A O 1
ATOM 798 N N . ILE A 1 94 ? -1.984 9.072 10.600 1.00 97.06 94 ILE A N 1
ATOM 799 C CA . ILE A 1 94 ? -1.034 10.110 11.029 1.00 97.06 94 ILE A CA 1
ATOM 800 C C . ILE A 1 94 ? -0.073 9.522 12.064 1.00 97.06 94 ILE A C 1
ATOM 802 O O . ILE A 1 94 ? 1.140 9.567 11.868 1.00 97.06 94 ILE A O 1
ATOM 806 N N . GLN A 1 95 ? -0.622 8.917 13.119 1.00 97.38 95 GLN A N 1
ATOM 807 C CA . GLN A 1 95 ? 0.161 8.303 14.189 1.00 97.38 95 GLN A CA 1
ATOM 808 C C . GLN A 1 95 ? 0.959 7.099 13.678 1.00 97.38 95 GLN A C 1
ATOM 810 O O . GLN A 1 95 ? 2.152 6.997 13.947 1.00 97.38 95 GLN A O 1
ATOM 815 N N . ILE A 1 96 ? 0.328 6.221 12.889 1.00 97.56 96 ILE A N 1
ATOM 816 C CA . ILE A 1 96 ? 0.995 5.042 12.320 1.00 97.56 96 ILE A CA 1
ATOM 817 C C . ILE A 1 96 ? 2.190 5.468 11.469 1.00 97.56 96 ILE A C 1
ATOM 819 O O . ILE A 1 96 ? 3.254 4.858 11.575 1.00 97.56 96 ILE A O 1
ATOM 823 N N . TYR A 1 97 ? 2.034 6.508 10.643 1.00 97.69 97 TYR A N 1
ATOM 824 C CA . TYR A 1 97 ? 3.136 7.032 9.846 1.00 97.69 97 TYR A CA 1
ATOM 825 C C . TYR A 1 97 ? 4.262 7.550 10.742 1.00 97.69 97 TYR A C 1
ATOM 827 O O . TYR A 1 97 ? 5.401 7.132 10.563 1.00 97.69 97 TYR A O 1
ATOM 835 N N . ASP A 1 98 ? 3.952 8.408 11.714 1.00 97.19 98 ASP A N 1
ATOM 836 C CA . ASP A 1 98 ? 4.967 9.049 12.558 1.00 97.19 98 ASP A CA 1
ATOM 837 C C . ASP A 1 98 ? 5.758 8.022 13.393 1.00 97.19 98 ASP A C 1
ATOM 839 O O . ASP A 1 98 ? 6.971 8.144 13.550 1.00 97.19 98 ASP A O 1
ATOM 843 N N . GLU A 1 99 ? 5.104 6.954 13.862 1.00 98.12 99 GLU A N 1
ATOM 844 C CA . GLU A 1 99 ? 5.749 5.866 14.611 1.00 98.12 99 GLU A CA 1
ATOM 845 C C . GLU A 1 99 ? 6.555 4.901 13.723 1.00 98.12 99 GLU A C 1
ATOM 847 O O . GLU A 1 99 ? 7.507 4.274 14.191 1.00 98.12 99 GLU A O 1
ATOM 852 N N . ASN A 1 100 ? 6.197 4.767 12.440 1.00 97.81 100 ASN A N 1
ATOM 853 C CA . ASN A 1 100 ? 6.747 3.744 11.539 1.00 97.81 100 ASN A CA 1
ATOM 854 C C . ASN A 1 100 ? 7.429 4.321 10.290 1.00 97.81 100 ASN A C 1
ATOM 856 O O . ASN A 1 100 ? 7.690 3.582 9.335 1.00 97.81 100 ASN A O 1
ATOM 860 N N . GLU A 1 101 ? 7.751 5.615 10.282 1.00 96.56 101 GLU A N 1
ATOM 861 C CA . GLU A 1 101 ? 8.229 6.336 9.099 1.00 96.56 101 GLU A CA 1
ATOM 862 C C . GLU A 1 101 ? 9.429 5.639 8.444 1.00 96.56 101 GLU A C 1
ATOM 864 O O . GLU A 1 101 ? 9.414 5.340 7.250 1.00 96.56 101 GLU A O 1
ATOM 869 N N . ASN A 1 102 ? 10.444 5.282 9.233 1.00 97.38 102 ASN A N 1
ATOM 870 C CA . ASN A 1 102 ? 11.645 4.618 8.721 1.00 97.38 102 ASN A CA 1
ATOM 871 C C . ASN A 1 102 ? 11.334 3.280 8.031 1.00 97.38 102 ASN A C 1
ATOM 873 O O . ASN A 1 102 ? 11.913 2.962 6.990 1.00 97.38 102 ASN A O 1
ATOM 877 N N . LEU A 1 103 ? 10.406 2.500 8.593 1.00 96.69 103 LEU A N 1
ATOM 878 C CA . LEU A 1 103 ? 9.997 1.208 8.046 1.00 96.69 103 LEU A CA 1
ATOM 879 C C . LEU A 1 103 ? 9.253 1.388 6.719 1.00 96.69 103 LEU A C 1
ATOM 881 O O . LEU A 1 103 ? 9.555 0.709 5.736 1.00 96.69 103 LEU A O 1
ATOM 885 N N . ILE A 1 104 ? 8.309 2.328 6.692 1.00 96.31 104 ILE A N 1
ATOM 886 C CA . ILE A 1 104 ? 7.522 2.698 5.513 1.00 96.31 104 ILE A CA 1
ATOM 887 C C . ILE A 1 104 ? 8.448 3.170 4.387 1.00 96.31 104 ILE A C 1
ATOM 889 O O . ILE A 1 104 ? 8.381 2.645 3.274 1.00 96.31 104 ILE A O 1
ATOM 893 N N . LEU A 1 105 ? 9.366 4.096 4.679 1.00 93.69 105 LEU A N 1
ATOM 894 C CA . LEU A 1 105 ? 10.312 4.628 3.698 1.00 93.69 105 LEU A CA 1
ATOM 895 C C . LEU A 1 105 ? 11.287 3.552 3.201 1.00 93.69 105 LEU A C 1
ATOM 897 O O . LEU A 1 105 ? 11.610 3.525 2.015 1.00 93.69 105 LEU A O 1
ATOM 901 N N . SER A 1 106 ? 11.730 2.633 4.064 1.00 94.19 106 SER A N 1
ATOM 902 C CA . SER A 1 106 ? 12.574 1.509 3.646 1.00 94.19 106 SER A CA 1
ATOM 903 C C . SER A 1 106 ? 11.848 0.581 2.673 1.00 94.19 106 SER A C 1
ATOM 905 O O . SER A 1 106 ? 12.405 0.239 1.638 1.00 94.19 106 SER A O 1
ATOM 907 N N . ARG A 1 107 ? 10.601 0.198 2.968 1.00 93.62 107 ARG A N 1
ATOM 908 C CA . ARG A 1 107 ? 9.794 -0.672 2.092 1.00 93.62 107 ARG A CA 1
ATOM 909 C C . ARG A 1 107 ? 9.415 0.006 0.783 1.00 93.62 107 ARG A C 1
ATOM 911 O O . ARG A 1 107 ? 9.307 -0.651 -0.247 1.00 93.62 107 ARG A O 1
ATOM 918 N N . ARG A 1 108 ? 9.215 1.322 0.809 1.00 92.12 108 ARG A N 1
ATOM 919 C CA . ARG A 1 108 ? 8.952 2.113 -0.392 1.00 92.12 108 ARG A CA 1
ATOM 920 C C . ARG A 1 108 ? 10.095 2.021 -1.402 1.00 92.12 108 ARG A C 1
ATOM 922 O O . ARG A 1 108 ? 9.816 1.928 -2.595 1.00 92.12 108 ARG A O 1
ATOM 929 N N . LYS A 1 109 ? 11.354 1.986 -0.946 1.00 89.06 109 LYS A N 1
ATOM 930 C CA . LYS A 1 109 ? 12.533 1.896 -1.829 1.00 89.06 109 LYS A CA 1
ATOM 931 C C . LYS A 1 109 ? 12.495 0.688 -2.765 1.00 89.06 109 LYS A C 1
ATOM 933 O O . LYS A 1 109 ? 12.959 0.808 -3.892 1.00 89.06 109 LYS A O 1
ATOM 938 N N . ASP A 1 110 ? 11.880 -0.424 -2.359 1.00 86.75 110 ASP A N 1
ATOM 939 C CA . ASP A 1 110 ? 11.742 -1.625 -3.200 1.00 86.75 110 ASP A CA 1
ATOM 940 C C . ASP A 1 110 ? 10.918 -1.372 -4.478 1.00 86.75 110 ASP A C 1
ATOM 942 O O . ASP A 1 110 ? 11.018 -2.115 -5.455 1.00 86.75 110 ASP A O 1
ATOM 946 N N . PHE A 1 111 ? 10.102 -0.316 -4.480 1.00 86.12 111 PHE A N 1
ATOM 947 C CA . PHE A 1 111 ? 9.233 0.078 -5.589 1.00 86.12 111 PHE A CA 1
ATOM 948 C C . PHE A 1 111 ? 9.724 1.336 -6.315 1.00 86.12 111 PHE A C 1
ATOM 950 O O . PHE A 1 111 ? 9.130 1.745 -7.317 1.00 86.12 111 PHE A O 1
ATOM 957 N N . GLU A 1 112 ? 10.812 1.947 -5.847 1.00 81.56 112 GLU A N 1
ATOM 958 C CA . GLU A 1 112 ? 11.438 3.085 -6.503 1.00 81.56 112 GLU A CA 1
ATOM 959 C C . GLU A 1 112 ? 12.479 2.581 -7.506 1.00 81.56 112 GLU A C 1
ATOM 961 O O . GLU A 1 112 ? 13.519 2.032 -7.153 1.00 81.56 112 GLU A O 1
ATOM 966 N N . SER A 1 113 ? 12.200 2.764 -8.798 1.00 69.12 113 SER A N 1
ATOM 967 C CA . SER A 1 113 ? 13.210 2.511 -9.822 1.00 69.12 113 SER A CA 1
ATOM 968 C C . SER A 1 113 ? 14.316 3.560 -9.711 1.00 69.12 113 SER A C 1
ATOM 970 O O . SER A 1 113 ? 14.068 4.755 -9.858 1.00 69.12 113 SER A O 1
ATOM 972 N N . ASN A 1 114 ? 15.548 3.101 -9.513 1.00 63.81 114 ASN A N 1
ATOM 973 C CA . ASN A 1 114 ? 16.763 3.905 -9.616 1.00 63.81 114 ASN A CA 1
ATOM 974 C C . ASN A 1 114 ? 17.298 3.980 -11.059 1.00 63.81 114 ASN A C 1
ATOM 976 O O . ASN A 1 114 ? 18.472 4.296 -11.263 1.00 63.81 114 ASN A O 1
ATOM 980 N N . LEU A 1 115 ? 16.474 3.663 -12.066 1.00 65.06 115 LEU A N 1
ATOM 981 C CA . LEU A 1 115 ? 16.894 3.756 -13.456 1.00 65.06 115 LEU A CA 1
ATOM 982 C C . LEU A 1 115 ? 16.999 5.233 -13.839 1.00 65.06 115 LEU A C 1
ATOM 984 O O . LEU A 1 115 ? 15.996 5.931 -13.985 1.00 65.06 115 LEU A O 1
ATOM 988 N N . ASP A 1 116 ? 18.230 5.710 -14.003 1.00 70.44 116 ASP A N 1
ATOM 989 C CA . ASP A 1 116 ? 18.501 7.028 -14.561 1.00 70.44 116 ASP A CA 1
ATOM 990 C C . ASP A 1 116 ? 18.120 7.013 -16.044 1.00 70.44 116 ASP A C 1
ATOM 992 O O . ASP A 1 116 ? 18.918 6.673 -16.917 1.00 70.44 116 ASP A O 1
ATOM 996 N N . ILE A 1 117 ? 16.862 7.367 -16.312 1.00 75.75 117 ILE A N 1
ATOM 997 C CA . ILE A 1 117 ? 16.267 7.381 -17.651 1.00 75.75 117 ILE A CA 1
ATOM 998 C C . ILE A 1 117 ? 17.142 8.185 -18.618 1.00 75.75 117 ILE A C 1
ATOM 1000 O O . ILE A 1 117 ? 17.261 7.810 -19.781 1.00 75.75 117 ILE A O 1
ATOM 1004 N N . ARG A 1 118 ? 17.796 9.262 -18.153 1.00 74.06 118 ARG A N 1
ATOM 1005 C CA . ARG A 1 118 ? 18.673 10.074 -19.006 1.00 74.06 118 ARG A CA 1
ATOM 1006 C C . ARG A 1 118 ? 19.915 9.289 -19.407 1.00 74.06 118 ARG A C 1
ATOM 1008 O O . ARG A 1 118 ? 20.226 9.247 -20.593 1.00 74.06 118 ARG A O 1
ATOM 1015 N N . LYS A 1 119 ? 20.578 8.626 -18.456 1.00 80.62 119 LYS A N 1
ATOM 1016 C CA . LYS A 1 119 ? 21.720 7.745 -18.759 1.00 80.62 119 LYS A CA 1
ATOM 1017 C C . LYS A 1 119 ? 21.317 6.574 -19.648 1.00 80.62 119 LYS A C 1
ATOM 1019 O O . LYS A 1 119 ? 22.051 6.249 -20.570 1.00 80.62 119 LYS A O 1
ATOM 1024 N N . THR A 1 120 ? 20.155 5.965 -19.417 1.00 83.31 120 THR A N 1
ATOM 1025 C CA . THR A 1 120 ? 19.660 4.869 -20.263 1.00 83.31 120 THR A CA 1
ATOM 1026 C C . THR A 1 120 ? 19.396 5.335 -21.693 1.00 83.31 120 THR A C 1
ATOM 1028 O O . THR A 1 120 ? 19.830 4.670 -22.627 1.00 83.31 120 THR A O 1
ATOM 1031 N N . ILE A 1 121 ? 18.753 6.495 -21.878 1.00 83.44 121 ILE A N 1
ATOM 1032 C CA . ILE A 1 121 ? 18.545 7.095 -23.205 1.00 83.44 121 ILE A CA 1
ATOM 1033 C C . ILE A 1 121 ? 19.886 7.381 -23.887 1.00 83.44 121 ILE A C 1
ATOM 1035 O O . ILE A 1 121 ? 20.024 7.118 -25.078 1.00 83.44 121 ILE A O 1
ATOM 1039 N N . GLU A 1 122 ? 20.871 7.897 -23.151 1.00 86.56 122 GLU A N 1
ATOM 1040 C CA . GLU A 1 122 ? 22.193 8.197 -23.704 1.00 86.56 122 GLU A CA 1
ATOM 1041 C C . GLU A 1 122 ? 22.930 6.932 -24.159 1.00 86.56 122 GLU A C 1
ATOM 1043 O O . GLU A 1 122 ? 23.440 6.888 -25.274 1.00 86.56 122 GLU A O 1
ATOM 1048 N N . ILE A 1 123 ? 22.899 5.863 -23.359 1.00 84.12 123 ILE A N 1
ATOM 1049 C CA . ILE A 1 123 ? 23.465 4.563 -23.743 1.00 84.12 123 ILE A CA 1
ATOM 1050 C C . ILE A 1 123 ? 22.777 4.024 -25.005 1.00 84.12 123 ILE A C 1
ATOM 1052 O O . ILE A 1 123 ? 23.463 3.603 -25.933 1.00 84.12 123 ILE A O 1
ATOM 1056 N N . CYS A 1 124 ? 21.442 4.076 -25.079 1.00 82.88 124 CYS A N 1
ATOM 1057 C CA . CYS A 1 124 ? 20.709 3.661 -26.278 1.00 82.88 124 CYS A CA 1
ATOM 1058 C C . CYS A 1 124 ? 21.121 4.473 -27.515 1.00 82.88 124 CYS A C 1
ATOM 1060 O O . CYS A 1 124 ? 21.273 3.904 -28.589 1.00 82.88 124 CYS A O 1
ATOM 1062 N N . ARG A 1 125 ? 21.340 5.786 -27.373 1.00 83.25 125 ARG A N 1
ATOM 1063 C CA . ARG A 1 125 ? 21.817 6.635 -28.475 1.00 83.25 125 ARG A CA 1
ATOM 1064 C C . ARG A 1 125 ? 23.216 6.257 -28.948 1.00 83.25 125 ARG A C 1
ATOM 1066 O O . ARG A 1 125 ? 23.447 6.318 -30.147 1.00 83.25 125 ARG A O 1
ATOM 1073 N N . CYS A 1 126 ? 24.128 5.903 -28.044 1.00 82.31 126 CYS A N 1
ATOM 1074 C CA . CYS A 1 126 ? 25.468 5.448 -28.420 1.00 82.31 126 CYS A CA 1
ATOM 1075 C C . CYS A 1 126 ? 25.410 4.113 -29.169 1.00 82.31 126 CYS A C 1
ATOM 1077 O O . CYS A 1 126 ? 25.978 4.006 -30.245 1.00 82.31 126 CYS A O 1
ATOM 1079 N N . LEU A 1 127 ? 24.650 3.140 -28.656 1.00 80.75 127 LEU A N 1
ATOM 1080 C CA . LEU A 1 127 ? 24.531 1.819 -29.283 1.00 80.75 127 LEU A CA 1
ATOM 1081 C C . LEU A 1 127 ? 23.891 1.879 -30.678 1.00 80.75 127 LEU A C 1
ATOM 1083 O O . LEU A 1 127 ? 24.327 1.173 -31.574 1.00 80.75 127 LEU A O 1
ATOM 1087 N N . CYS A 1 128 ? 22.900 2.748 -30.893 1.00 76.56 128 CYS A N 1
ATOM 1088 C CA . CYS A 1 128 ? 22.286 2.928 -32.213 1.00 76.56 128 CYS A CA 1
ATOM 1089 C C . CYS A 1 128 ? 23.159 3.704 -33.219 1.00 76.56 128 CYS A C 1
ATOM 1091 O O . CYS A 1 128 ? 22.738 3.850 -34.360 1.00 76.56 128 CYS A O 1
ATOM 1093 N N . ARG A 1 129 ? 24.317 4.247 -32.815 1.00 63.34 129 ARG A N 1
ATOM 1094 C CA . ARG A 1 129 ? 25.264 4.926 -33.722 1.00 63.34 129 ARG A CA 1
ATOM 1095 C C . ARG A 1 129 ? 26.371 4.003 -34.238 1.00 63.34 129 ARG A C 1
ATOM 1097 O O . ARG A 1 129 ? 27.047 4.380 -35.187 1.00 63.34 129 ARG A O 1
ATOM 1104 N N . ASP A 1 130 ? 26.543 2.825 -33.640 1.00 54.75 130 ASP A N 1
ATOM 1105 C CA . ASP A 1 130 ? 27.640 1.909 -33.978 1.00 54.75 130 ASP A CA 1
ATOM 1106 C C . ASP A 1 130 ? 27.265 0.873 -35.065 1.00 54.75 130 ASP A C 1
ATOM 1108 O O . ASP A 1 130 ? 28.147 0.168 -35.550 1.00 54.75 130 ASP A O 1
ATOM 1112 N N . ASP A 1 131 ? 26.002 0.829 -35.516 1.00 52.00 131 ASP A N 1
ATOM 1113 C CA . ASP A 1 131 ? 25.532 -0.050 -36.610 1.00 52.00 131 ASP A CA 1
ATOM 1114 C C . ASP A 1 131 ? 25.586 0.607 -38.015 1.00 52.00 131 ASP A C 1
ATOM 1116 O O . ASP A 1 131 ? 25.164 -0.003 -38.994 1.00 52.00 131 ASP A O 1
ATOM 1120 N N . ASP A 1 132 ? 26.146 1.817 -38.159 1.00 53.84 132 ASP A N 1
ATOM 1121 C CA . ASP A 1 132 ? 26.348 2.473 -39.472 1.00 53.84 132 ASP A CA 1
ATOM 1122 C C . ASP A 1 132 ? 27.690 2.098 -40.142 1.00 53.84 132 ASP A C 1
ATOM 1124 O O . ASP A 1 132 ? 28.107 2.712 -41.128 1.00 53.84 132 ASP A O 1
ATOM 1128 N N . ILE A 1 133 ? 28.395 1.082 -39.636 1.00 55.12 133 ILE A N 1
ATOM 1129 C CA . ILE A 1 133 ? 29.582 0.530 -40.296 1.00 55.12 133 ILE A CA 1
ATOM 1130 C C . ILE A 1 133 ? 29.272 -0.901 -40.701 1.00 55.12 133 ILE A C 1
ATOM 1132 O O . ILE A 1 133 ? 29.524 -1.836 -39.949 1.00 55.12 133 ILE A O 1
ATOM 1136 N N . LEU A 1 134 ? 28.693 -1.023 -41.892 1.00 48.03 134 LEU A N 1
ATOM 1137 C CA . LEU A 1 134 ? 28.989 -1.988 -42.953 1.00 48.03 134 LEU A CA 1
ATOM 1138 C C . LEU A 1 134 ? 27.737 -2.090 -43.83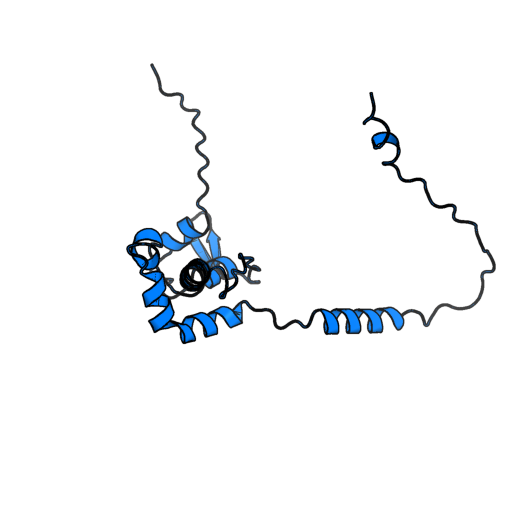4 1.00 48.03 134 LEU A C 1
ATOM 1140 O O . LEU A 1 134 ? 26.898 -2.953 -43.622 1.00 48.03 134 LEU A O 1
ATOM 1144 N N . ASP A 1 135 ? 27.646 -1.238 -44.853 1.00 41.16 135 ASP A N 1
ATOM 1145 C CA . ASP A 1 135 ? 27.503 -1.798 -46.190 1.00 41.16 135 ASP A CA 1
ATOM 1146 C C . ASP A 1 135 ? 28.110 -0.888 -47.260 1.00 41.16 135 ASP A C 1
ATOM 1148 O O . ASP A 1 135 ? 27.979 0.335 -47.276 1.00 41.16 135 ASP A O 1
ATOM 1152 N N . ASN A 1 136 ? 28.878 -1.581 -48.087 1.00 38.06 136 ASN A N 1
ATOM 1153 C CA . ASN A 1 136 ? 29.641 -1.163 -49.243 1.00 38.06 136 ASN A CA 1
ATOM 1154 C C . ASN A 1 136 ? 28.858 -0.279 -50.224 1.00 38.06 136 ASN A C 1
ATOM 1156 O O . ASN A 1 136 ? 27.690 -0.522 -50.498 1.00 38.06 136 ASN A O 1
ATOM 1160 N N . GLU A 1 137 ? 29.598 0.677 -50.783 1.00 47.97 137 GLU A N 1
ATOM 1161 C CA . GLU A 1 137 ? 29.565 1.198 -52.154 1.00 47.97 137 GLU A CA 1
ATOM 1162 C C . GLU A 1 137 ? 28.308 0.978 -53.022 1.00 47.97 137 GLU A C 1
ATOM 1164 O O . GLU A 1 137 ? 27.915 -0.146 -53.323 1.00 47.97 137 GLU A O 1
ATOM 1169 N N . ASN A 1 138 ? 27.878 2.108 -53.606 1.00 43.75 138 ASN A N 1
ATOM 1170 C CA . ASN A 1 138 ? 26.966 2.295 -54.741 1.00 43.75 138 ASN A CA 1
ATOM 1171 C C . ASN A 1 138 ? 25.485 2.510 -54.378 1.00 43.75 138 ASN A C 1
ATOM 1173 O O . ASN A 1 138 ? 24.782 1.577 -54.029 1.00 43.75 138 ASN A O 1
ATOM 1177 N N . ASP A 1 139 ? 25.026 3.767 -54.471 1.00 36.12 139 ASP A N 1
ATOM 1178 C CA . ASP A 1 139 ? 23.872 4.141 -55.306 1.00 36.12 139 ASP A CA 1
ATOM 1179 C C . ASP A 1 139 ? 23.615 5.658 -55.232 1.00 36.12 139 ASP A C 1
ATOM 1181 O O . ASP A 1 139 ? 23.093 6.223 -54.268 1.00 36.12 139 ASP A O 1
ATOM 1185 N N . GLN A 1 140 ? 24.009 6.341 -56.307 1.00 46.56 140 GLN A N 1
ATOM 1186 C CA . GLN A 1 140 ? 23.463 7.639 -56.671 1.00 46.56 140 GLN A CA 1
ATOM 1187 C C . GLN A 1 140 ? 22.014 7.431 -57.117 1.00 46.56 140 GLN A C 1
ATOM 1189 O O . GLN A 1 140 ? 21.788 7.131 -58.279 1.00 46.56 140 GLN A O 1
ATOM 1194 N N . GLU A 1 141 ? 21.034 7.651 -56.244 1.00 40.94 141 GLU A N 1
ATOM 1195 C CA . GLU A 1 141 ? 19.693 8.044 -56.688 1.00 40.94 141 GLU A CA 1
ATOM 1196 C C . GLU A 1 141 ? 18.941 8.767 -55.564 1.00 40.94 141 GLU A C 1
ATOM 1198 O O . GLU A 1 141 ? 18.290 8.196 -54.690 1.00 40.94 141 GLU A O 1
ATOM 1203 N N . ALA A 1 142 ? 19.043 10.096 -55.599 1.00 48.16 142 ALA A N 1
ATOM 1204 C CA . ALA A 1 142 ? 18.172 10.998 -54.867 1.00 48.16 142 ALA A CA 1
ATOM 1205 C C . ALA A 1 142 ? 16.743 10.901 -55.438 1.00 48.16 142 ALA A C 1
ATOM 1207 O O . ALA A 1 142 ? 16.336 11.704 -56.276 1.00 48.16 142 ALA A O 1
ATOM 1208 N N . ALA A 1 143 ? 15.971 9.905 -55.003 1.00 42.28 143 ALA A N 1
ATOM 1209 C CA . ALA A 1 143 ? 14.559 9.794 -55.345 1.00 42.28 143 ALA A CA 1
ATOM 1210 C C . ALA A 1 143 ? 13.706 10.616 -54.364 1.00 42.28 143 ALA A C 1
ATOM 1212 O O . ALA A 1 143 ? 13.516 10.256 -53.201 1.00 42.28 143 ALA A O 1
ATOM 1213 N N . ASN A 1 144 ? 13.195 11.740 -54.873 1.00 51.00 144 ASN A N 1
ATOM 1214 C CA . ASN A 1 144 ? 12.168 12.604 -54.289 1.00 51.00 144 ASN A CA 1
ATOM 1215 C C . ASN A 1 144 ? 11.082 11.825 -53.519 1.00 51.00 144 ASN A C 1
ATOM 1217 O O . ASN A 1 144 ? 10.135 11.312 -54.116 1.00 51.00 144 ASN A O 1
ATOM 1221 N N . ARG A 1 145 ? 11.151 11.806 -52.184 1.00 48.12 145 ARG A N 1
ATOM 1222 C CA . ARG A 1 145 ? 10.002 11.461 -51.338 1.00 48.12 145 ARG A CA 1
ATOM 1223 C C . ARG A 1 145 ? 9.241 12.743 -51.014 1.00 48.12 145 ARG A C 1
ATOM 1225 O O . ARG A 1 145 ? 9.647 13.511 -50.146 1.00 48.12 145 ARG A O 1
ATOM 1232 N N . TYR A 1 146 ? 8.149 12.988 -51.734 1.00 56.22 146 TYR A N 1
ATOM 1233 C CA . TYR A 1 146 ? 7.163 13.984 -51.318 1.00 56.22 146 TYR A CA 1
ATOM 1234 C C . TYR A 1 146 ? 6.554 13.552 -49.973 1.00 56.22 146 TYR A C 1
ATOM 1236 O O . TYR A 1 146 ? 6.264 12.364 -49.810 1.00 56.22 146 TYR A O 1
ATOM 1244 N N . PRO A 1 147 ? 6.359 14.469 -49.008 1.00 59.47 147 PRO A N 1
ATOM 1245 C CA . PRO A 1 147 ? 5.686 14.132 -47.762 1.00 59.47 147 PRO A CA 1
ATOM 1246 C C . PRO A 1 147 ? 4.243 13.711 -48.057 1.00 59.47 147 PRO A C 1
ATOM 1248 O O . PRO A 1 147 ? 3.495 14.425 -48.726 1.00 59.47 147 PRO A O 1
ATOM 1251 N N . GLU A 1 148 ? 3.877 12.525 -47.578 1.00 61.91 148 GLU A N 1
ATOM 1252 C CA . GLU A 1 148 ? 2.530 11.977 -47.692 1.00 61.91 148 GLU A CA 1
ATOM 1253 C C . GLU A 1 148 ? 1.550 12.893 -46.927 1.00 61.91 148 GLU A C 1
ATOM 1255 O O . GLU A 1 148 ? 1.833 13.261 -45.781 1.00 61.91 148 GLU A O 1
ATOM 1260 N N . PRO A 1 149 ? 0.439 13.338 -47.541 1.00 69.88 149 PRO A N 1
ATOM 1261 C CA . PRO A 1 149 ? -0.464 14.281 -46.896 1.00 69.88 149 PRO A CA 1
ATOM 1262 C C . PRO A 1 149 ? -1.177 13.640 -45.701 1.00 69.88 149 PRO A C 1
ATOM 1264 O O . PRO A 1 149 ? -1.700 12.529 -45.793 1.00 69.88 149 PRO A O 1
ATOM 1267 N N . ASP A 1 150 ? -1.221 14.385 -44.594 1.00 70.81 150 ASP A N 1
ATOM 1268 C CA . ASP A 1 150 ? -1.834 13.973 -43.331 1.00 70.81 150 ASP A CA 1
ATOM 1269 C C . ASP A 1 150 ? -3.306 13.540 -43.539 1.00 70.81 150 ASP A C 1
ATOM 1271 O O . ASP A 1 150 ? -4.150 14.365 -43.924 1.00 70.81 150 ASP A O 1
ATOM 1275 N N . PRO A 1 151 ? -3.652 12.267 -43.260 1.00 67.75 151 PRO A N 1
ATOM 1276 C CA . PRO A 1 151 ? -4.984 11.718 -43.502 1.00 67.75 151 PRO A CA 1
ATOM 1277 C C . PRO A 1 151 ? -6.088 12.365 -42.650 1.00 67.75 151 PRO A C 1
ATOM 1279 O O . PRO A 1 151 ? -7.273 12.170 -42.939 1.00 67.75 151 PRO A O 1
ATOM 1282 N N . TYR A 1 152 ? -5.740 13.164 -41.636 1.00 68.75 152 TYR A N 1
ATOM 1283 C CA . TYR A 1 152 ? -6.698 13.786 -40.723 1.00 68.75 152 TYR A CA 1
ATOM 1284 C C . TYR A 1 152 ? -7.053 15.241 -41.060 1.00 68.75 152 TYR A C 1
ATOM 1286 O O . TYR A 1 152 ? -7.969 15.797 -40.448 1.00 68.75 152 TYR A O 1
ATOM 1294 N N . GLN A 1 153 ? -6.436 15.847 -42.084 1.00 68.81 153 GLN A N 1
ATOM 1295 C CA . GLN A 1 153 ? -6.736 17.231 -42.495 1.00 68.81 153 GLN A CA 1
ATOM 1296 C C . GLN A 1 153 ? -8.225 17.481 -42.794 1.00 68.81 153 GLN A C 1
ATOM 1298 O O . GLN A 1 153 ? -8.745 18.566 -42.537 1.00 68.81 153 GLN A O 1
ATOM 1303 N N . LYS A 1 154 ? -8.947 16.467 -43.286 1.00 64.06 154 LYS A N 1
ATOM 1304 C CA . LYS A 1 154 ? -10.371 16.571 -43.658 1.00 64.06 154 LYS A CA 1
ATOM 1305 C C . LYS A 1 154 ? -11.318 16.746 -42.467 1.00 64.06 154 LYS A C 1
ATOM 1307 O O . LYS A 1 154 ? -12.486 17.070 -42.671 1.00 64.06 154 LYS A O 1
ATOM 1312 N N . PHE A 1 155 ? -10.842 16.535 -41.241 1.00 65.38 155 PHE A N 1
ATOM 1313 C CA . PHE A 1 155 ? -11.657 16.660 -40.031 1.00 65.38 155 PHE A CA 1
ATOM 1314 C C . PHE A 1 155 ? -11.504 18.016 -39.333 1.00 65.38 155 PHE A C 1
ATOM 1316 O O . PHE A 1 155 ? -12.287 18.329 -38.440 1.00 65.38 155 PHE A O 1
ATOM 1323 N N . ILE A 1 156 ? -10.541 18.839 -39.758 1.00 65.19 156 ILE A N 1
ATOM 1324 C CA . ILE A 1 156 ? -10.247 20.135 -39.129 1.00 65.19 156 ILE A CA 1
ATOM 1325 C C . ILE A 1 156 ? -11.187 21.241 -39.652 1.00 65.19 156 ILE A C 1
ATOM 1327 O O . ILE A 1 156 ? -11.459 22.204 -38.944 1.00 65.19 156 ILE A O 1
ATOM 1331 N N . SER A 1 157 ? -11.781 21.084 -40.841 1.00 60.34 157 SER A N 1
ATOM 1332 C CA . SER A 1 157 ? -12.579 22.132 -41.503 1.00 60.34 157 SER A CA 1
ATOM 1333 C C . SER A 1 157 ? -14.082 22.157 -41.174 1.00 60.34 157 SER A C 1
ATOM 1335 O O . SER A 1 157 ? -14.822 22.907 -41.801 1.00 60.34 157 SER A O 1
ATOM 1337 N N . LYS A 1 158 ? -14.572 21.374 -40.200 1.00 57.25 158 LYS A N 1
ATOM 1338 C CA . LYS A 1 158 ? -16.013 21.318 -39.847 1.00 57.25 158 LYS A CA 1
ATOM 1339 C C . LYS A 1 158 ? -16.384 21.996 -38.525 1.00 57.25 158 LYS A C 1
ATOM 1341 O O . LYS A 1 158 ? -17.361 21.611 -37.888 1.00 57.25 158 LYS A O 1
ATOM 1346 N N . ARG A 1 159 ? -15.621 23.001 -38.096 1.00 57.25 159 ARG A N 1
ATOM 1347 C CA . ARG A 1 159 ? -15.922 23.764 -36.876 1.00 57.25 159 ARG A CA 1
ATOM 1348 C C . ARG A 1 159 ? -16.153 25.252 -37.095 1.00 57.25 159 ARG A C 1
ATOM 1350 O O . ARG A 1 159 ? -15.946 25.998 -36.160 1.00 57.25 159 ARG A O 1
ATOM 1357 N N . GLU A 1 160 ? -16.639 25.679 -38.256 1.00 52.53 160 GLU A N 1
ATOM 1358 C CA . GLU A 1 160 ? -17.247 27.011 -38.381 1.00 52.53 160 GLU A CA 1
ATOM 1359 C C . GLU A 1 160 ? -18.466 26.955 -39.313 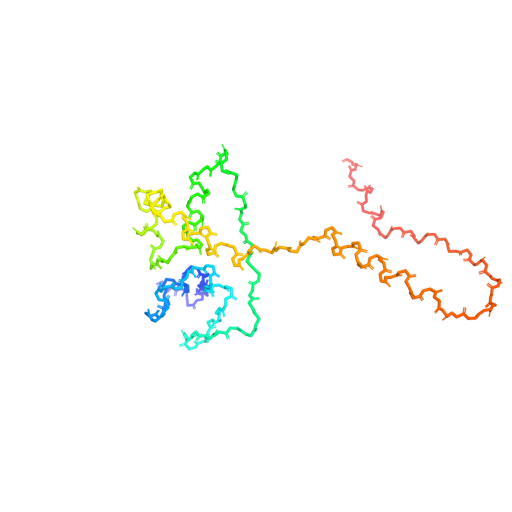1.00 52.53 160 GLU A C 1
ATOM 1361 O O . GLU A 1 160 ? -18.355 26.856 -40.535 1.00 52.53 160 GLU A O 1
ATOM 1366 N N . SER A 1 161 ? -19.653 26.951 -38.711 1.00 44.06 161 SER A N 1
ATOM 1367 C CA . SER A 1 161 ? -20.911 27.457 -39.272 1.00 44.06 161 SER A CA 1
ATOM 1368 C C . SER A 1 161 ? -21.772 27.936 -38.116 1.00 44.06 161 SER A C 1
ATOM 1370 O O . SER A 1 161 ? -21.822 27.201 -37.103 1.00 44.06 161 SER A O 1
#